Protein AF-A0A1Y5CUP6-F1 (afdb_monomer_lite)

Structure (mmCIF, N/CA/C/O backbone):
data_AF-A0A1Y5CUP6-F1
#
_entry.id   AF-A0A1Y5CUP6-F1
#
loop_
_atom_site.group_PDB
_atom_site.id
_atom_site.type_symbol
_atom_site.label_atom_id
_atom_site.label_alt_id
_atom_site.label_comp_id
_atom_site.label_asym_id
_atom_site.label_entity_id
_atom_site.label_seq_id
_atom_site.pdbx_PDB_ins_code
_atom_site.Cartn_x
_atom_site.Cartn_y
_atom_site.Cartn_z
_atom_site.occupancy
_atom_site.B_iso_or_equiv
_atom_site.auth_seq_id
_atom_site.auth_comp_id
_atom_site.auth_asym_id
_atom_site.auth_atom_id
_atom_site.pdbx_PDB_model_num
ATOM 1 N N . MET A 1 1 ? 23.144 6.773 -22.671 1.00 74.44 1 MET A N 1
ATOM 2 C CA . MET A 1 1 ? 23.440 6.573 -21.233 1.00 74.44 1 MET A CA 1
ATOM 3 C C . MET A 1 1 ? 22.524 7.401 -20.332 1.00 74.44 1 MET A C 1
ATOM 5 O O . MET A 1 1 ? 21.985 6.841 -19.389 1.00 74.44 1 MET A O 1
ATOM 9 N N . GLU A 1 2 ? 22.271 8.678 -20.646 1.00 85.69 2 GLU A N 1
ATOM 10 C CA . GLU A 1 2 ? 21.390 9.543 -19.835 1.00 85.69 2 GLU A CA 1
ATOM 11 C C . GLU A 1 2 ? 19.949 9.019 -19.701 1.00 85.69 2 GLU A C 1
ATOM 13 O O . GLU A 1 2 ? 19.419 8.949 -18.599 1.00 85.69 2 GLU A O 1
ATOM 18 N N . THR A 1 3 ? 19.335 8.539 -20.788 1.00 86.00 3 THR A N 1
ATOM 19 C CA . THR A 1 3 ? 17.977 7.960 -20.752 1.00 86.00 3 THR A CA 1
ATOM 20 C C . THR A 1 3 ? 17.865 6.777 -19.788 1.00 86.00 3 THR A C 1
ATOM 22 O O . THR A 1 3 ? 16.922 6.708 -19.007 1.00 86.00 3 THR A O 1
ATOM 25 N N . LEU A 1 4 ? 18.849 5.870 -19.797 1.00 84.94 4 LEU A N 1
ATOM 26 C CA . LEU A 1 4 ? 18.871 4.718 -18.892 1.00 84.94 4 LEU A CA 1
ATOM 27 C C . LEU A 1 4 ? 19.005 5.164 -17.431 1.00 84.94 4 LEU A C 1
ATOM 29 O O . LEU A 1 4 ? 18.342 4.615 -16.557 1.00 84.94 4 LEU A O 1
ATOM 33 N N . LYS A 1 5 ? 19.819 6.190 -17.165 1.00 88.38 5 LYS A N 1
ATOM 34 C CA . LYS A 1 5 ? 19.957 6.774 -15.827 1.00 88.38 5 LYS A CA 1
ATOM 35 C C . LYS A 1 5 ? 18.627 7.348 -15.325 1.00 88.38 5 LYS A C 1
ATOM 37 O O . LYS A 1 5 ? 18.226 7.025 -14.211 1.00 88.38 5 LYS A O 1
ATOM 42 N N . ILE A 1 6 ? 17.918 8.109 -16.162 1.00 90.50 6 ILE A N 1
ATOM 43 C CA . ILE A 1 6 ? 16.586 8.651 -15.842 1.00 90.50 6 ILE A CA 1
ATOM 44 C C . ILE A 1 6 ? 15.597 7.518 -15.537 1.00 90.50 6 ILE A C 1
ATOM 46 O O . ILE A 1 6 ? 14.847 7.592 -14.566 1.00 90.50 6 ILE A O 1
ATOM 50 N N . MET A 1 7 ? 15.612 6.440 -16.324 1.00 91.25 7 MET A N 1
ATOM 51 C CA . MET A 1 7 ? 14.742 5.286 -16.085 1.00 91.25 7 MET A CA 1
ATOM 52 C C . MET A 1 7 ? 15.077 4.557 -14.773 1.00 91.25 7 MET A C 1
ATOM 54 O O . MET A 1 7 ? 14.169 4.186 -14.034 1.00 91.25 7 MET A O 1
ATOM 58 N N . ILE A 1 8 ? 16.360 4.410 -14.425 1.00 90.31 8 ILE A N 1
ATOM 59 C CA . ILE A 1 8 ? 16.776 3.848 -13.128 1.00 90.31 8 ILE A CA 1
ATOM 60 C C . ILE A 1 8 ? 16.284 4.730 -11.971 1.00 90.31 8 ILE A C 1
ATOM 62 O O . ILE A 1 8 ? 15.795 4.216 -10.965 1.00 90.31 8 ILE A O 1
ATOM 66 N N . GLU A 1 9 ? 16.400 6.053 -12.090 1.00 92.38 9 GLU A N 1
ATOM 67 C CA . GLU A 1 9 ? 15.903 6.996 -11.080 1.00 92.38 9 GLU A CA 1
ATOM 68 C C . GLU A 1 9 ? 14.377 6.916 -10.926 1.00 92.38 9 GLU A C 1
ATOM 70 O O . GLU A 1 9 ? 13.874 6.876 -9.800 1.00 92.38 9 GLU A O 1
ATOM 75 N N . ALA A 1 10 ? 13.643 6.791 -12.033 1.00 93.38 10 ALA A N 1
ATOM 76 C CA . ALA A 1 10 ? 12.203 6.557 -12.011 1.00 93.38 10 ALA A CA 1
ATOM 77 C C . ALA A 1 10 ? 11.844 5.217 -11.339 1.00 93.38 10 ALA A C 1
ATOM 79 O O . ALA A 1 10 ? 10.916 5.165 -10.531 1.00 93.38 10 ALA A O 1
ATOM 80 N N . SER A 1 11 ? 12.612 4.154 -11.591 1.00 93.06 11 SER A N 1
ATOM 81 C CA . SER A 1 11 ? 12.387 2.833 -10.988 1.00 93.06 11 SER A CA 1
ATOM 82 C C . SER A 1 11 ? 12.587 2.859 -9.468 1.00 93.06 11 SER A C 1
ATOM 84 O O . SER A 1 11 ? 11.725 2.415 -8.706 1.00 93.06 11 SER A O 1
ATOM 86 N N . LYS A 1 12 ? 13.655 3.520 -8.999 1.00 93.31 12 LYS A N 1
ATOM 87 C CA . LYS A 1 12 ? 13.883 3.793 -7.568 1.00 93.31 12 LYS A CA 1
ATOM 88 C C . LYS A 1 12 ? 12.724 4.557 -6.934 1.00 93.31 12 LYS A C 1
ATOM 90 O O . LYS A 1 12 ? 12.320 4.250 -5.811 1.00 93.31 12 LYS A O 1
ATOM 95 N N . HIS A 1 13 ? 12.192 5.556 -7.637 1.00 95.12 13 HIS A N 1
ATOM 96 C CA . HIS A 1 13 ? 11.058 6.329 -7.148 1.00 95.12 13 HIS A CA 1
ATOM 97 C C . HIS A 1 13 ? 9.802 5.458 -6.999 1.00 95.12 13 HIS A C 1
ATOM 99 O O . HIS A 1 13 ? 9.181 5.477 -5.938 1.00 95.12 13 HIS A O 1
ATOM 105 N N . ILE A 1 14 ? 9.472 4.640 -8.004 1.00 95.44 14 ILE A N 1
ATOM 106 C CA . ILE A 1 14 ? 8.330 3.712 -7.956 1.00 95.44 14 ILE A CA 1
ATOM 107 C C . ILE A 1 14 ? 8.472 2.732 -6.784 1.00 95.44 14 ILE A C 1
ATOM 109 O O . ILE A 1 14 ? 7.528 2.558 -6.009 1.00 95.44 14 ILE A O 1
ATOM 113 N N . GLN A 1 15 ? 9.656 2.140 -6.603 1.00 95.00 15 GLN A N 1
ATOM 114 C CA . GLN A 1 15 ? 9.928 1.225 -5.492 1.00 95.00 15 GLN A CA 1
ATOM 115 C C . GLN A 1 15 ? 9.790 1.921 -4.128 1.00 95.00 15 GLN A C 1
ATOM 117 O O . GLN A 1 15 ? 9.189 1.365 -3.209 1.00 95.00 15 GLN A O 1
ATOM 122 N N . SER A 1 16 ? 10.282 3.156 -3.997 1.00 95.25 16 SER A N 1
ATOM 123 C CA . SER A 1 16 ? 10.133 3.957 -2.775 1.00 95.25 16 SER A CA 1
ATOM 124 C C . SER A 1 16 ? 8.664 4.245 -2.456 1.00 95.25 16 SER A C 1
ATOM 126 O O . SER A 1 16 ? 8.218 4.022 -1.329 1.00 95.25 16 SER A O 1
ATOM 128 N N . VAL A 1 17 ? 7.876 4.655 -3.457 1.00 94.81 17 VAL A N 1
ATOM 129 C CA . VAL A 1 17 ? 6.428 4.873 -3.309 1.00 94.81 17 VAL A CA 1
ATOM 130 C C . VAL A 1 17 ? 5.729 3.584 -2.880 1.00 94.81 17 VAL A C 1
ATOM 132 O O . VAL A 1 17 ? 4.915 3.616 -1.954 1.00 94.81 17 VAL A O 1
ATOM 135 N N . TYR A 1 18 ? 6.067 2.448 -3.494 1.00 96.88 18 TYR A N 1
ATOM 136 C CA . TYR A 1 18 ? 5.540 1.141 -3.107 1.00 96.88 18 TYR A CA 1
ATOM 137 C C . TYR A 1 18 ? 5.844 0.824 -1.637 1.00 96.88 18 TYR A C 1
ATOM 139 O O . TYR A 1 18 ? 4.920 0.616 -0.850 1.00 96.88 18 TYR A O 1
ATOM 147 N N . ILE A 1 19 ? 7.124 0.847 -1.248 1.00 96.25 19 ILE A N 1
ATOM 148 C CA . ILE A 1 19 ? 7.577 0.520 0.112 1.00 96.25 19 ILE A CA 1
ATOM 149 C C . ILE A 1 19 ? 6.904 1.440 1.133 1.00 96.25 19 ILE A C 1
ATOM 151 O O . ILE A 1 19 ? 6.395 0.972 2.154 1.00 96.25 19 ILE A O 1
ATOM 155 N N . ASN A 1 20 ? 6.844 2.740 0.847 1.00 97.25 20 ASN A N 1
ATOM 156 C CA . ASN A 1 20 ? 6.218 3.711 1.732 1.00 97.25 20 ASN A CA 1
ATOM 157 C C . ASN A 1 20 ? 4.730 3.407 1.969 1.00 97.25 20 ASN A C 1
ATOM 159 O O . ASN A 1 20 ? 4.271 3.459 3.110 1.00 97.25 20 ASN A O 1
ATOM 163 N N . ASN A 1 21 ? 3.979 3.041 0.924 1.00 96.75 21 ASN A N 1
ATOM 164 C CA . ASN A 1 21 ? 2.568 2.673 1.069 1.00 96.75 21 ASN A CA 1
ATOM 165 C C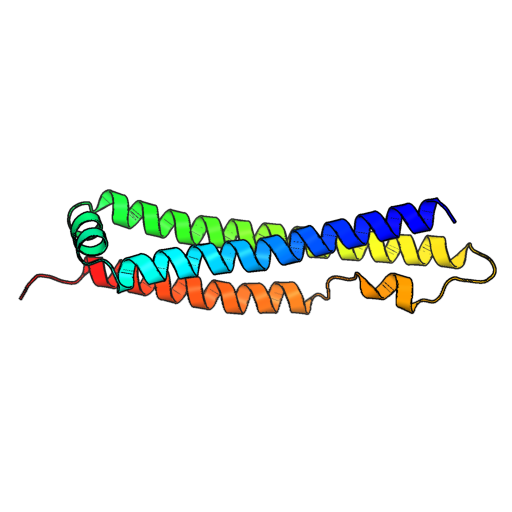 . ASN A 1 21 ? 2.375 1.374 1.861 1.00 96.75 21 ASN A C 1
ATOM 167 O O . ASN A 1 21 ? 1.467 1.302 2.689 1.00 96.75 21 ASN A O 1
ATOM 171 N N . VAL A 1 22 ? 3.253 0.377 1.683 1.00 97.31 22 VAL A N 1
ATOM 172 C CA . VAL A 1 22 ? 3.249 -0.841 2.516 1.00 97.31 22 VAL A CA 1
ATOM 173 C C . VAL A 1 22 ? 3.353 -0.499 3.997 1.00 97.31 22 VAL A C 1
ATOM 175 O O . VAL A 1 22 ? 2.500 -0.917 4.784 1.00 97.31 22 VAL A O 1
ATOM 178 N N . TRP A 1 23 ? 4.364 0.277 4.381 1.00 97.12 23 TRP A N 1
ATOM 179 C CA . TRP A 1 23 ? 4.619 0.558 5.792 1.00 97.12 23 TRP A CA 1
ATOM 180 C C . TRP A 1 23 ? 3.648 1.572 6.393 1.00 97.12 23 TRP A C 1
ATOM 182 O O . TRP A 1 23 ? 3.260 1.417 7.549 1.00 97.12 23 TRP A O 1
ATOM 192 N N . THR A 1 24 ? 3.208 2.572 5.626 1.00 96.69 24 THR A N 1
ATOM 193 C CA . THR A 1 24 ? 2.277 3.601 6.116 1.00 96.69 24 THR A CA 1
ATOM 194 C C . THR A 1 24 ? 0.909 3.003 6.422 1.00 96.69 24 THR A C 1
ATOM 196 O O . THR A 1 24 ? 0.361 3.252 7.497 1.00 96.69 24 THR A O 1
ATOM 199 N N . THR A 1 25 ? 0.376 2.158 5.532 1.00 96.31 25 THR A N 1
ATOM 200 C CA . THR A 1 25 ? -0.898 1.465 5.773 1.00 96.31 25 THR A CA 1
ATOM 201 C C . THR A 1 25 ? -0.797 0.532 6.980 1.00 96.31 25 THR A C 1
ATOM 203 O O . THR A 1 25 ? -1.657 0.564 7.865 1.00 96.31 25 THR A O 1
ATOM 206 N N . MET A 1 26 ? 0.287 -0.246 7.067 1.00 96.94 26 MET A N 1
ATOM 207 C CA . MET A 1 26 ? 0.515 -1.160 8.187 1.00 96.94 26 MET A CA 1
ATOM 208 C C . MET A 1 26 ? 0.612 -0.401 9.514 1.00 96.94 26 MET A C 1
ATOM 210 O O . MET A 1 26 ? -0.054 -0.756 10.489 1.00 96.94 26 MET A O 1
ATOM 214 N N . GLY A 1 27 ? 1.401 0.675 9.541 1.00 97.19 27 GLY A N 1
ATOM 215 C CA . GLY A 1 27 ? 1.565 1.544 10.700 1.00 97.19 27 GLY A CA 1
ATOM 216 C C . GLY A 1 27 ? 0.244 2.169 11.137 1.00 97.19 27 GLY A C 1
ATOM 217 O O . GLY A 1 27 ? -0.092 2.110 12.317 1.00 97.19 27 GLY A O 1
ATOM 218 N N . ALA A 1 28 ? -0.555 2.685 10.200 1.00 96.69 28 ALA A N 1
ATOM 219 C CA . ALA A 1 28 ? -1.857 3.275 10.501 1.00 96.69 28 ALA A CA 1
ATOM 220 C C . ALA A 1 28 ? -2.808 2.271 11.176 1.00 96.69 28 ALA A C 1
ATOM 222 O O . ALA A 1 28 ? -3.431 2.594 12.194 1.00 96.69 28 ALA A O 1
ATOM 223 N N . PHE A 1 29 ? -2.891 1.036 10.668 1.00 96.75 29 PHE A N 1
ATOM 224 C CA . PHE A 1 29 ? -3.724 0.005 11.288 1.00 96.75 29 PHE A CA 1
ATOM 225 C C . PHE A 1 29 ? -3.206 -0.429 12.660 1.00 96.75 29 PHE A C 1
ATOM 227 O O . PHE A 1 29 ? -4.008 -0.576 13.583 1.00 96.75 29 PHE A O 1
ATOM 234 N N . LEU A 1 30 ? -1.892 -0.606 12.821 1.00 96.44 30 LEU A N 1
ATOM 235 C CA . LEU A 1 30 ? -1.293 -0.983 14.103 1.00 96.44 30 LEU A CA 1
ATOM 236 C C . LEU A 1 30 ? -1.464 0.108 15.163 1.00 96.44 30 LEU A C 1
ATOM 238 O O . LEU A 1 30 ? -1.766 -0.213 16.310 1.00 96.44 30 LEU A O 1
ATOM 242 N N . VAL A 1 31 ? -1.344 1.384 14.789 1.00 95.94 31 VAL A N 1
ATOM 243 C CA . VAL A 1 31 ? -1.611 2.517 15.687 1.00 95.94 31 VAL A CA 1
ATOM 244 C C . VAL A 1 31 ? -3.075 2.515 16.113 1.00 95.94 31 VAL A C 1
ATOM 246 O O . VAL A 1 31 ? -3.355 2.531 17.310 1.00 95.94 31 VAL A O 1
ATOM 249 N N . ALA A 1 32 ? -4.017 2.423 15.170 1.00 94.00 32 ALA A N 1
ATOM 250 C CA . ALA A 1 32 ? -5.443 2.365 15.494 1.00 94.00 32 ALA A CA 1
ATOM 251 C C . ALA A 1 32 ? -5.779 1.168 16.401 1.00 94.00 32 ALA A C 1
ATOM 253 O O . ALA A 1 32 ? -6.534 1.293 17.366 1.00 94.00 32 ALA A O 1
ATOM 254 N N . PHE A 1 33 ? -5.181 0.009 16.127 1.00 92.75 33 PHE A N 1
ATOM 255 C CA . PHE A 1 33 ? -5.332 -1.184 16.949 1.00 92.75 33 PHE A CA 1
ATOM 256 C C . PHE A 1 33 ? -4.752 -0.992 18.355 1.00 92.75 33 PHE A C 1
ATOM 258 O O . PHE A 1 33 ? -5.427 -1.296 19.339 1.00 92.75 33 PHE A O 1
ATOM 265 N N . GLY A 1 34 ? -3.546 -0.428 18.457 1.00 91.50 34 GLY A N 1
ATOM 266 C CA . GLY A 1 34 ? -2.888 -0.087 19.715 1.00 91.50 34 GLY A CA 1
ATOM 267 C C . GLY A 1 34 ? -3.740 0.847 20.568 1.00 91.50 34 GLY A C 1
ATOM 268 O O . GLY A 1 34 ? -4.007 0.527 21.722 1.00 91.50 34 GLY A O 1
ATOM 269 N N . TRP A 1 35 ? -4.274 1.921 19.980 1.00 92.44 35 TRP A N 1
ATOM 270 C CA . TRP A 1 35 ? -5.187 2.852 20.653 1.00 92.44 35 TRP A CA 1
ATOM 271 C C . TRP A 1 35 ? -6.424 2.158 21.232 1.00 92.44 35 TRP A C 1
ATOM 273 O O . TRP A 1 35 ? -6.795 2.396 22.382 1.00 92.44 35 TRP A O 1
ATOM 283 N N . LEU A 1 36 ? -7.046 1.254 20.469 1.00 90.94 36 LEU A N 1
ATOM 284 C CA . LEU A 1 36 ? -8.199 0.488 20.951 1.00 90.94 36 LEU A CA 1
ATOM 285 C C . LEU A 1 36 ? -7.836 -0.519 22.048 1.00 90.94 36 LEU A C 1
ATOM 287 O O . LEU A 1 36 ? -8.693 -0.860 22.870 1.00 90.94 36 LEU A O 1
ATOM 291 N N . LEU A 1 37 ? -6.607 -1.035 22.061 1.00 89.38 37 LEU A N 1
ATOM 292 C CA . LEU A 1 37 ? -6.132 -1.948 23.097 1.00 89.38 37 LEU A CA 1
ATOM 293 C C . LEU A 1 37 ? -5.766 -1.219 24.390 1.00 89.38 37 LEU A C 1
ATOM 295 O O . LEU A 1 37 ? -6.144 -1.687 25.464 1.00 89.38 37 LEU A O 1
ATOM 299 N N . THR A 1 38 ? -5.090 -0.077 24.310 1.00 91.38 38 THR A N 1
ATOM 300 C CA . THR A 1 38 ? -4.484 0.563 25.485 1.00 91.38 38 THR A CA 1
ATOM 301 C C . THR A 1 38 ? -5.369 1.619 26.142 1.00 91.38 38 THR A C 1
ATOM 303 O O . THR A 1 38 ? -5.353 1.709 27.364 1.00 91.38 38 THR A O 1
ATOM 306 N N . SER A 1 39 ? -6.203 2.359 25.400 1.00 93.25 39 SER A N 1
ATOM 307 C CA . SER A 1 39 ? -7.042 3.419 25.986 1.00 93.25 39 SER A CA 1
ATOM 308 C C . SER A 1 39 ? -8.461 2.939 26.304 1.00 93.25 39 SER A C 1
ATOM 310 O O . SER A 1 39 ? -9.224 2.527 25.423 1.00 93.25 39 SER A O 1
ATOM 312 N N . ALA A 1 40 ? -8.840 3.013 27.583 1.00 91.31 40 ALA A N 1
ATOM 313 C CA . ALA A 1 40 ? -10.208 2.749 28.026 1.00 91.31 40 ALA A CA 1
ATOM 314 C C . ALA A 1 40 ? -11.172 3.850 27.562 1.00 91.31 40 ALA A C 1
ATOM 316 O O . ALA A 1 40 ? -12.298 3.559 27.158 1.00 91.31 40 ALA A O 1
ATOM 317 N N . GLU A 1 41 ? -10.698 5.091 27.548 1.00 91.12 41 GLU A N 1
ATOM 318 C CA . GLU A 1 41 ? -11.413 6.289 27.121 1.00 91.12 41 GLU A CA 1
ATOM 319 C C . GLU A 1 41 ? -11.777 6.201 25.640 1.00 91.12 41 GLU A C 1
ATOM 321 O O . GLU A 1 41 ? -12.937 6.393 25.286 1.00 91.12 41 GLU A O 1
ATOM 326 N N . ALA A 1 42 ? -10.828 5.815 24.777 1.00 88.50 42 ALA A N 1
ATOM 327 C CA . ALA A 1 42 ? -11.077 5.640 23.347 1.00 88.50 42 ALA A CA 1
ATOM 328 C C . ALA A 1 42 ? -12.161 4.583 23.089 1.00 88.50 42 ALA A C 1
ATOM 330 O O . ALA A 1 42 ? -13.074 4.793 22.287 1.00 88.50 42 ALA A O 1
ATOM 331 N N . ARG A 1 43 ? -12.106 3.453 23.810 1.00 91.38 43 ARG A N 1
ATOM 332 C CA . ARG A 1 43 ? -13.136 2.407 23.717 1.00 91.38 43 ARG A CA 1
ATOM 333 C C . ARG A 1 43 ? -14.497 2.906 24.187 1.00 91.38 43 ARG A C 1
ATOM 335 O O . ARG A 1 43 ? -15.488 2.637 23.509 1.00 91.38 43 ARG A O 1
ATOM 342 N N . LYS A 1 44 ? -14.550 3.606 25.323 1.00 90.50 44 LYS A N 1
ATOM 343 C CA . LYS A 1 44 ? -15.786 4.165 25.884 1.00 90.50 44 LYS A CA 1
ATOM 344 C C . LYS A 1 44 ? -16.414 5.170 24.918 1.00 90.50 44 LYS A C 1
ATOM 346 O O . LYS A 1 44 ? -17.570 5.004 24.542 1.00 90.50 44 LYS A O 1
ATOM 351 N N . TYR A 1 45 ? -15.621 6.113 24.416 1.00 90.50 45 TYR A N 1
ATOM 352 C CA . TYR A 1 45 ? -16.070 7.133 23.475 1.00 90.50 45 TYR A CA 1
ATOM 353 C C . TYR A 1 45 ? -16.652 6.527 22.189 1.00 90.50 45 TYR A C 1
ATOM 355 O O . TYR A 1 45 ? -17.762 6.868 21.779 1.00 90.50 45 TYR A O 1
ATOM 363 N N . ILE A 1 46 ? -15.955 5.559 21.580 1.00 89.38 46 ILE A N 1
ATOM 364 C CA . ILE A 1 46 ? -16.437 4.862 20.374 1.00 89.38 46 ILE A CA 1
ATOM 365 C C . ILE A 1 46 ? -17.694 4.026 20.665 1.00 89.38 46 ILE A C 1
ATOM 367 O O . ILE A 1 46 ? -18.567 3.892 19.805 1.00 89.38 46 ILE A O 1
ATOM 371 N N . LYS A 1 47 ? -17.805 3.444 21.866 1.00 86.75 47 LYS A N 1
ATOM 372 C CA . LYS A 1 47 ? -18.972 2.650 22.274 1.00 86.75 47 LYS A CA 1
ATOM 373 C C . LYS A 1 47 ? -20.225 3.519 22.409 1.00 86.75 47 LYS A C 1
ATOM 375 O O . LYS A 1 47 ? -21.286 3.097 21.946 1.00 86.75 47 LYS A O 1
ATOM 380 N N . GLU A 1 48 ? -20.083 4.706 22.995 1.00 90.94 48 GLU A N 1
ATOM 381 C CA . GLU A 1 48 ? -21.155 5.696 23.163 1.00 90.94 48 GLU A CA 1
ATOM 382 C C . GLU A 1 48 ? -21.629 6.256 21.810 1.00 90.94 48 GLU A C 1
ATOM 384 O O . GLU A 1 48 ? -22.825 6.444 21.594 1.00 90.94 48 GLU A O 1
ATOM 389 N N . HIS A 1 49 ? -20.717 6.421 20.846 1.00 91.25 49 HIS A N 1
ATOM 390 C CA . HIS A 1 49 ? -21.010 7.020 19.543 1.00 91.25 49 HIS A CA 1
ATOM 391 C C . HIS A 1 49 ? -21.097 5.969 18.425 1.00 91.25 49 HIS A C 1
ATOM 393 O O . HIS A 1 49 ? -20.152 5.724 17.671 1.00 91.25 49 HIS A O 1
ATOM 399 N N . ARG A 1 50 ? -22.278 5.357 18.261 1.00 86.44 50 ARG A N 1
ATOM 400 C CA . ARG A 1 50 ? -22.510 4.284 17.268 1.00 86.44 50 ARG A CA 1
ATOM 401 C C . ARG A 1 50 ? -22.204 4.680 15.817 1.00 86.44 50 ARG A C 1
ATOM 403 O O . ARG A 1 50 ? -21.757 3.827 15.050 1.00 86.44 50 ARG A O 1
ATOM 410 N N . SER A 1 51 ? -22.424 5.941 15.443 1.00 90.56 51 SER A N 1
ATOM 411 C CA . SER A 1 51 ? -22.083 6.468 14.114 1.00 90.56 51 SER A CA 1
ATOM 412 C C . SER A 1 51 ? -20.572 6.464 13.877 1.00 90.56 51 SER A C 1
ATOM 414 O O . SER A 1 51 ? -20.127 5.955 12.849 1.00 90.56 51 SER A O 1
ATOM 416 N N . LEU A 1 52 ? -19.780 6.920 14.856 1.00 90.75 52 LEU A N 1
ATOM 417 C CA . LEU A 1 52 ? -18.316 6.896 14.792 1.00 90.75 52 LEU A CA 1
ATOM 418 C C . LEU A 1 52 ? -17.791 5.474 14.622 1.00 90.75 52 LEU A C 1
ATOM 420 O O . LEU A 1 52 ? -16.946 5.242 13.766 1.00 90.75 52 LEU A O 1
ATOM 424 N N . LEU A 1 53 ? -18.353 4.501 15.345 1.00 90.50 53 LEU A N 1
ATOM 425 C CA . LEU A 1 53 ? -17.986 3.096 15.167 1.00 90.50 53 LEU A CA 1
ATOM 426 C C . LEU A 1 53 ? -18.216 2.606 13.725 1.00 90.50 53 LEU A C 1
ATOM 428 O O . LEU A 1 53 ? -17.416 1.825 13.201 1.00 90.50 53 LEU A O 1
ATOM 432 N N . SER A 1 54 ? -19.314 3.026 13.092 1.00 91.50 54 SER A N 1
ATOM 433 C CA . SER A 1 54 ? -19.596 2.688 11.695 1.00 91.50 54 SER A CA 1
ATOM 434 C C . SER A 1 54 ? -18.592 3.354 10.756 1.00 91.50 54 SER A C 1
ATOM 436 O O . SER A 1 54 ? -18.012 2.675 9.912 1.00 91.50 54 SER A O 1
ATOM 438 N N . TYR A 1 55 ? -18.325 4.649 10.947 1.00 94.25 55 TYR A N 1
ATOM 439 C CA . TYR A 1 55 ? -17.350 5.386 10.146 1.00 94.25 55 TYR A CA 1
ATOM 440 C C . TYR A 1 55 ? -15.939 4.820 10.280 1.00 94.25 55 TYR A C 1
ATOM 442 O O . TYR A 1 55 ? -15.277 4.635 9.266 1.00 94.25 55 TYR A O 1
ATOM 450 N N . SER A 1 56 ? -15.496 4.444 11.483 1.00 94.06 56 SER A N 1
ATOM 451 C CA . SER A 1 56 ? -14.191 3.806 11.680 1.00 94.06 56 SER A CA 1
ATOM 452 C C . SER A 1 56 ? -14.058 2.511 10.879 1.00 94.06 56 SER A C 1
ATOM 454 O O . SER A 1 56 ? -13.017 2.275 10.275 1.00 94.06 56 SER A O 1
ATOM 456 N N . LYS A 1 57 ? -15.107 1.679 10.814 1.00 94.00 57 LYS A N 1
ATOM 457 C CA . LYS A 1 57 ? -15.086 0.457 9.992 1.00 94.00 57 LYS A CA 1
ATOM 458 C C . LYS A 1 57 ? -15.000 0.779 8.506 1.00 94.00 57 LYS A C 1
ATOM 460 O O . LYS A 1 57 ? -14.186 0.175 7.813 1.00 94.00 57 LYS A O 1
ATOM 465 N N . THR A 1 58 ? -15.803 1.734 8.037 1.00 96.00 58 THR A N 1
ATOM 466 C CA . THR A 1 58 ? -15.756 2.193 6.645 1.00 96.00 58 THR A CA 1
ATOM 467 C C . THR A 1 58 ? -14.368 2.720 6.295 1.00 96.00 58 THR A C 1
ATOM 469 O O . THR A 1 58 ? -13.825 2.325 5.274 1.00 96.00 58 THR A O 1
ATOM 472 N N . ILE A 1 59 ? -13.749 3.526 7.164 1.00 96.31 59 ILE A N 1
ATOM 473 C CA . ILE A 1 59 ? -12.391 4.052 6.966 1.00 96.31 59 ILE A CA 1
ATOM 474 C C . ILE A 1 59 ? -11.375 2.915 6.836 1.00 96.31 59 ILE A C 1
ATOM 476 O O . ILE A 1 59 ? -10.574 2.935 5.909 1.00 96.31 59 ILE A O 1
ATOM 480 N N . VAL A 1 60 ? -11.422 1.902 7.708 1.00 97.06 60 VAL A N 1
ATOM 481 C CA . VAL A 1 60 ? -10.498 0.756 7.631 1.00 97.06 60 VAL A CA 1
ATOM 482 C C . VAL A 1 60 ? -10.640 0.011 6.299 1.00 97.06 60 VAL A C 1
ATOM 484 O O . VAL A 1 60 ? -9.633 -0.294 5.663 1.00 97.06 60 VAL A O 1
ATOM 487 N N . VAL A 1 61 ? -11.873 -0.240 5.847 1.00 97.38 61 VAL A N 1
ATOM 488 C CA . VAL A 1 61 ? -12.132 -0.903 4.558 1.00 97.38 61 VAL A CA 1
ATOM 489 C C . VAL A 1 61 ? -11.668 -0.035 3.386 1.00 97.38 61 VAL A C 1
ATOM 491 O O . VAL A 1 61 ? -10.957 -0.527 2.514 1.00 97.38 61 VAL A O 1
ATOM 494 N N . SER A 1 62 ? -12.011 1.255 3.378 1.00 97.75 62 SER A N 1
ATOM 495 C CA . SER A 1 62 ? -11.607 2.187 2.321 1.00 97.75 62 SER A CA 1
ATOM 496 C C . SER A 1 62 ? -10.090 2.321 2.225 1.00 97.75 62 SER A C 1
ATOM 498 O O . SER A 1 62 ? -9.550 2.276 1.123 1.00 97.75 62 SER A O 1
ATOM 500 N N . LEU A 1 63 ? -9.387 2.422 3.359 1.00 97.31 63 LEU A N 1
ATOM 501 C CA . LEU A 1 63 ? -7.923 2.456 3.385 1.00 97.31 63 LEU A CA 1
ATOM 502 C C . LEU A 1 63 ? -7.321 1.171 2.813 1.00 97.31 63 LEU A C 1
ATOM 504 O O . LEU A 1 63 ? -6.368 1.245 2.046 1.00 97.31 63 LEU A O 1
ATOM 508 N N . PHE A 1 64 ? -7.892 0.005 3.124 1.00 97.75 64 PHE A N 1
ATOM 509 C CA . PHE A 1 64 ? -7.416 -1.260 2.564 1.00 97.75 64 PHE A CA 1
ATOM 510 C C . PHE A 1 64 ? -7.652 -1.366 1.046 1.00 97.75 64 PHE A C 1
ATOM 512 O O . PHE A 1 64 ? -6.792 -1.867 0.324 1.00 97.75 64 PHE A O 1
ATOM 519 N N . ILE A 1 65 ? -8.778 -0.853 0.540 1.00 98.00 65 ILE A N 1
ATOM 520 C CA . ILE A 1 65 ? -9.051 -0.791 -0.906 1.00 98.00 65 ILE A CA 1
ATOM 521 C C . ILE A 1 65 ? -8.059 0.149 -1.600 1.00 98.00 65 ILE A C 1
ATOM 523 O O . ILE A 1 65 ? -7.458 -0.234 -2.602 1.00 98.00 65 ILE A O 1
ATOM 527 N N . ILE A 1 66 ? -7.854 1.355 -1.059 1.00 97.50 66 ILE A N 1
ATOM 528 C CA . ILE A 1 66 ? -6.881 2.322 -1.590 1.00 97.50 66 ILE A CA 1
ATOM 529 C C . ILE A 1 66 ? -5.483 1.702 -1.604 1.00 97.50 66 ILE A C 1
ATOM 531 O O . ILE A 1 66 ? -4.795 1.774 -2.619 1.00 97.50 66 ILE A O 1
ATOM 535 N N . HIS A 1 67 ? -5.097 1.032 -0.518 1.00 97.50 67 HIS A N 1
ATOM 536 C CA . HIS A 1 67 ? -3.841 0.295 -0.424 1.00 97.50 67 HIS A CA 1
ATOM 537 C C . HIS A 1 67 ? -3.694 -0.713 -1.567 1.00 97.50 67 HIS A C 1
ATOM 539 O O . HIS A 1 67 ? -2.705 -0.671 -2.292 1.00 97.50 67 HIS A O 1
ATOM 545 N N . ALA A 1 68 ? -4.703 -1.554 -1.808 1.00 97.62 68 ALA A N 1
ATOM 546 C CA . ALA A 1 68 ? -4.669 -2.529 -2.897 1.00 97.62 68 ALA A CA 1
ATOM 547 C C . ALA A 1 68 ? -4.497 -1.893 -4.282 1.00 97.62 68 ALA A C 1
ATOM 549 O O . ALA A 1 68 ? -3.683 -2.364 -5.080 1.00 97.62 68 ALA A O 1
ATOM 550 N N . VAL A 1 69 ? -5.219 -0.803 -4.548 1.00 97.88 69 VAL A N 1
ATOM 551 C CA . VAL A 1 69 ? -5.114 -0.057 -5.809 1.00 97.88 69 VAL A CA 1
ATOM 552 C C . VAL A 1 69 ? -3.713 0.526 -5.985 1.00 97.88 69 VAL A C 1
ATOM 554 O O . VAL A 1 69 ? -3.130 0.397 -7.061 1.00 97.88 69 VAL A O 1
ATOM 557 N N . VAL A 1 70 ? -3.146 1.127 -4.935 1.00 96.69 70 VAL A N 1
ATOM 558 C CA . VAL A 1 70 ? -1.806 1.725 -4.990 1.00 96.69 70 VAL A CA 1
ATOM 559 C C . VAL A 1 70 ? -0.734 0.665 -5.234 1.00 96.69 70 VAL A C 1
ATOM 561 O O . VAL A 1 70 ? 0.116 0.868 -6.097 1.00 96.69 70 VAL A O 1
ATOM 564 N N . LEU A 1 71 ? -0.797 -0.489 -4.561 1.00 96.75 71 LEU A N 1
ATOM 565 C CA . LEU A 1 71 ? 0.161 -1.574 -4.799 1.00 96.75 71 LEU A CA 1
ATOM 566 C C . LEU A 1 71 ? 0.066 -2.130 -6.224 1.00 96.75 71 LEU A C 1
ATOM 568 O O . LEU A 1 71 ? 1.095 -2.359 -6.859 1.00 96.75 71 LEU A O 1
ATOM 572 N N . GLY A 1 72 ? -1.155 -2.322 -6.734 1.00 96.69 72 GLY A N 1
ATOM 573 C CA . GLY A 1 72 ? -1.379 -2.781 -8.105 1.00 96.69 72 GLY A CA 1
ATOM 574 C C . GLY A 1 72 ? -0.846 -1.788 -9.138 1.00 96.69 72 GLY A C 1
ATOM 575 O O . GLY A 1 72 ? -0.181 -2.187 -10.095 1.00 96.69 72 GLY A O 1
ATOM 576 N N . LYS A 1 73 ? -1.063 -0.488 -8.907 1.00 96.88 73 LYS A N 1
ATOM 577 C CA . LYS A 1 73 ? -0.509 0.577 -9.745 1.00 96.88 73 LYS A CA 1
ATOM 578 C C . LYS A 1 73 ? 1.020 0.578 -9.721 1.00 96.88 73 LYS A C 1
ATOM 580 O O . LYS A 1 73 ? 1.621 0.567 -10.787 1.00 96.88 73 LYS A O 1
ATOM 585 N N . SER A 1 74 ? 1.649 0.547 -8.544 1.00 96.25 74 SER A N 1
ATOM 586 C CA . SER A 1 74 ? 3.115 0.542 -8.437 1.00 96.25 74 SER A CA 1
ATOM 587 C C . SER A 1 74 ? 3.747 -0.670 -9.119 1.00 96.25 74 SER A C 1
ATOM 589 O O . SER A 1 74 ? 4.782 -0.531 -9.763 1.00 96.25 74 SER A O 1
ATOM 591 N N . TRP A 1 75 ? 3.120 -1.843 -9.013 1.00 96.38 75 TRP A N 1
ATOM 592 C CA . TRP A 1 75 ? 3.569 -3.037 -9.727 1.00 96.38 75 TRP A CA 1
ATOM 593 C C . TRP A 1 75 ? 3.478 -2.870 -11.248 1.00 96.38 75 TRP A C 1
ATOM 595 O O . TRP A 1 75 ? 4.456 -3.126 -11.944 1.00 96.38 75 TRP A O 1
ATOM 605 N N . CYS A 1 76 ? 2.342 -2.386 -11.761 1.00 96.38 76 CYS A N 1
ATOM 606 C CA . CYS A 1 76 ? 2.160 -2.137 -13.193 1.00 96.38 76 CYS A CA 1
ATOM 607 C C . CYS A 1 76 ? 3.170 -1.105 -13.724 1.00 96.38 76 C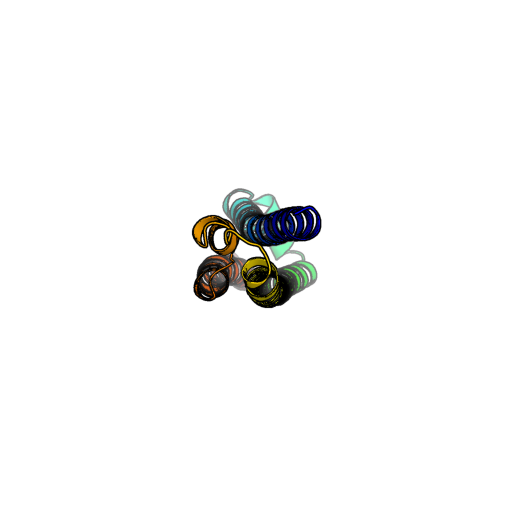YS A C 1
ATOM 609 O O . CYS A 1 76 ? 3.845 -1.353 -14.722 1.00 96.38 76 CYS A O 1
ATOM 611 N N . ASP A 1 77 ? 3.323 0.017 -13.014 1.00 95.69 77 ASP A N 1
ATOM 612 C CA . ASP A 1 77 ? 4.263 1.082 -13.369 1.00 95.69 77 ASP A CA 1
ATOM 613 C C . ASP A 1 77 ? 5.717 0.552 -13.365 1.00 95.69 77 ASP A C 1
ATOM 615 O O . ASP A 1 77 ? 6.494 0.875 -14.263 1.00 95.69 77 ASP A O 1
ATOM 619 N N . SER A 1 78 ? 6.078 -0.315 -12.407 1.00 95.25 78 SER A N 1
ATOM 620 C CA . SER A 1 78 ? 7.392 -0.977 -12.354 1.00 95.25 78 SER A CA 1
ATOM 621 C C . SER A 1 78 ? 7.603 -1.937 -13.528 1.00 95.25 78 SER A C 1
ATOM 623 O O . SER A 1 78 ? 8.617 -1.838 -14.215 1.00 95.25 78 SER A O 1
ATOM 625 N N . TYR A 1 79 ? 6.636 -2.813 -13.811 1.00 93.88 79 TYR A N 1
ATOM 626 C CA . TYR A 1 79 ? 6.719 -3.788 -14.902 1.00 93.88 79 TYR A CA 1
ATOM 627 C C . TYR A 1 79 ? 6.886 -3.117 -16.273 1.00 93.88 79 TYR A C 1
ATOM 629 O O . TYR A 1 79 ? 7.751 -3.504 -17.065 1.00 93.88 79 TYR A O 1
ATOM 637 N N . LEU A 1 80 ? 6.089 -2.078 -16.543 1.00 94.50 80 LEU A N 1
ATOM 638 C CA . LEU A 1 80 ? 6.184 -1.307 -17.782 1.00 94.50 80 LEU A CA 1
ATOM 639 C C . LEU A 1 80 ? 7.554 -0.638 -17.911 1.00 94.50 80 LEU A C 1
ATOM 641 O O . LEU A 1 80 ? 8.180 -0.722 -18.966 1.00 94.50 80 LEU A O 1
ATOM 645 N N . LEU A 1 81 ? 8.043 -0.015 -16.836 1.00 93.69 81 LEU A N 1
ATOM 646 C CA . LEU A 1 81 ? 9.327 0.676 -16.853 1.00 93.69 81 LEU A CA 1
ATOM 647 C C . LEU A 1 81 ? 10.501 -0.284 -17.074 1.00 93.69 81 LEU A C 1
ATOM 649 O O . LEU A 1 81 ? 11.366 0.012 -17.893 1.00 93.69 81 LEU A O 1
ATOM 653 N N . ILE A 1 82 ? 10.519 -1.437 -16.402 1.00 90.44 82 ILE A N 1
ATOM 654 C CA . ILE A 1 82 ? 11.560 -2.460 -16.588 1.00 90.44 82 ILE A CA 1
ATOM 655 C C . ILE A 1 82 ? 11.561 -2.979 -18.027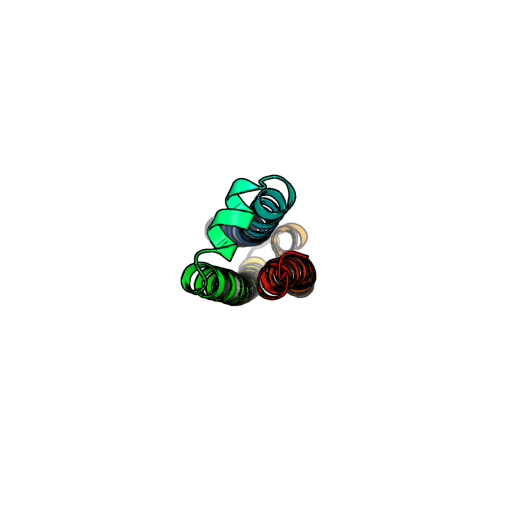 1.00 90.44 82 ILE A C 1
ATOM 657 O O . ILE A 1 82 ? 12.615 -3.032 -18.658 1.00 90.44 82 ILE A O 1
ATOM 661 N N . THR A 1 83 ? 10.382 -3.258 -18.586 1.00 90.50 83 THR A N 1
ATOM 662 C CA . THR A 1 83 ? 10.252 -3.708 -19.980 1.00 90.50 83 THR A CA 1
ATOM 663 C C . THR A 1 83 ? 10.821 -2.678 -20.967 1.00 90.50 83 THR A C 1
ATOM 665 O O . THR A 1 83 ? 11.477 -3.041 -21.944 1.00 90.50 83 THR A O 1
ATOM 668 N N . GLU A 1 84 ? 10.605 -1.382 -20.728 1.00 90.69 84 GLU A N 1
ATOM 669 C CA . GLU A 1 84 ? 11.198 -0.317 -21.549 1.00 90.69 84 GLU A CA 1
ATOM 670 C C . GLU A 1 84 ? 12.710 -0.168 -21.322 1.00 90.69 84 GLU A C 1
ATOM 672 O O . GLU A 1 84 ? 13.465 0.018 -22.280 1.00 90.69 84 GLU A O 1
ATOM 677 N N . MET A 1 85 ? 13.183 -0.316 -20.082 1.00 89.69 85 MET A N 1
ATOM 678 C CA . MET A 1 85 ? 14.612 -0.300 -19.761 1.00 89.69 85 MET A CA 1
ATOM 679 C C . MET A 1 85 ? 15.373 -1.412 -20.481 1.00 89.69 85 MET A C 1
ATOM 681 O O . MET A 1 85 ? 16.436 -1.147 -21.037 1.00 89.69 85 MET A O 1
ATOM 685 N N . GLU A 1 86 ? 14.826 -2.628 -20.528 1.00 87.81 86 GLU A N 1
ATOM 686 C CA . GLU A 1 86 ? 15.419 -3.756 -21.254 1.00 87.81 86 GLU A CA 1
ATOM 687 C C . GLU A 1 86 ? 15.534 -3.483 -22.760 1.00 87.81 86 GLU A C 1
ATOM 689 O O . GLU A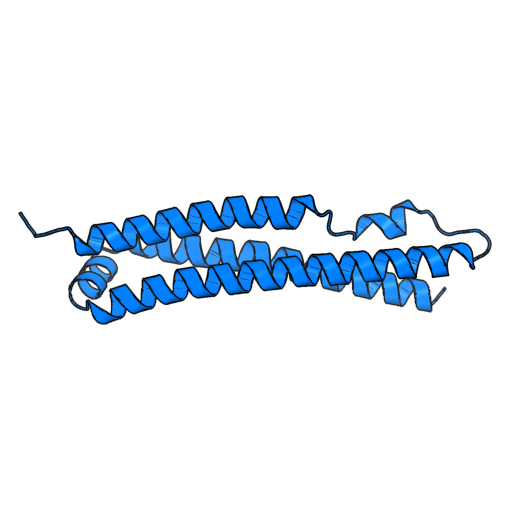 1 86 ? 16.538 -3.834 -23.385 1.00 87.81 86 GLU A O 1
ATOM 694 N N . LYS A 1 87 ? 14.530 -2.828 -23.363 1.00 88.44 87 LYS A N 1
ATOM 695 C CA . LYS A 1 87 ? 14.579 -2.429 -24.780 1.00 88.44 87 LYS A CA 1
ATOM 696 C C . LYS A 1 87 ? 15.690 -1.413 -25.031 1.00 88.44 87 LYS A C 1
ATOM 698 O O . LYS A 1 87 ? 16.443 -1.571 -25.986 1.00 88.44 87 LYS A O 1
ATOM 703 N N . VAL A 1 88 ? 15.808 -0.394 -24.176 1.00 87.50 88 VAL A N 1
ATOM 704 C CA . VAL A 1 88 ? 16.848 0.642 -24.297 1.00 87.50 88 VAL A C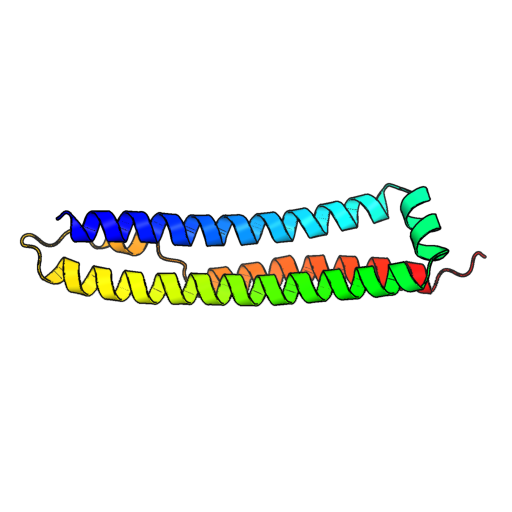A 1
ATOM 705 C C . VAL A 1 88 ? 18.240 0.066 -24.038 1.00 87.50 88 VAL A C 1
ATOM 707 O O . VAL A 1 88 ? 19.180 0.407 -24.751 1.00 87.50 88 VAL A O 1
ATOM 710 N N . ALA A 1 89 ? 18.383 -0.825 -23.058 1.00 86.06 89 ALA A N 1
ATOM 711 C CA . ALA A 1 89 ? 19.649 -1.461 -22.708 1.00 86.06 89 ALA A CA 1
ATOM 712 C C . ALA A 1 89 ? 20.247 -2.267 -23.869 1.00 86.06 89 ALA A C 1
ATOM 714 O O . ALA A 1 89 ? 21.446 -2.168 -24.116 1.00 86.06 89 ALA A O 1
ATOM 715 N N . LYS A 1 90 ? 19.411 -2.983 -24.634 1.00 86.00 90 LYS A N 1
ATOM 716 C CA . LYS A 1 90 ? 19.831 -3.740 -25.830 1.00 86.00 90 LYS A CA 1
ATOM 717 C C . LYS A 1 90 ? 20.398 -2.869 -26.957 1.00 86.00 90 LYS A C 1
ATOM 719 O O . LYS A 1 90 ? 21.046 -3.400 -27.851 1.00 86.00 90 LYS A O 1
ATOM 724 N N . LEU A 1 91 ? 20.142 -1.559 -26.939 1.00 86.50 91 LEU A N 1
ATOM 725 C CA . LEU A 1 91 ? 20.650 -0.606 -27.932 1.00 86.50 91 LEU A CA 1
ATOM 726 C C . LEU A 1 91 ? 22.002 0.014 -27.535 1.00 86.50 91 LEU A C 1
ATOM 728 O O . LEU A 1 91 ? 22.556 0.799 -28.303 1.00 86.50 91 LEU A O 1
ATOM 732 N N . ILE A 1 92 ? 22.515 -0.282 -26.337 1.00 84.44 92 ILE A N 1
ATOM 733 C CA . ILE A 1 92 ? 23.784 0.247 -25.826 1.00 84.44 92 ILE A CA 1
ATOM 734 C C . ILE A 1 92 ? 24.882 -0.797 -26.065 1.00 84.44 92 ILE A C 1
ATOM 736 O O . ILE A 1 92 ? 24.705 -1.959 -25.712 1.00 84.44 92 ILE A O 1
ATOM 740 N N . ASP A 1 93 ? 26.015 -0.374 -26.632 1.00 80.62 93 ASP A N 1
ATOM 741 C CA . ASP A 1 93 ? 27.206 -1.209 -26.831 1.00 80.62 93 ASP A CA 1
ATOM 742 C C . ASP A 1 93 ? 28.397 -0.644 -26.025 1.00 80.62 93 ASP A C 1
ATOM 744 O O . ASP A 1 93 ? 28.774 0.515 -26.242 1.00 80.62 93 ASP A O 1
ATOM 748 N N . PRO A 1 94 ? 28.977 -1.402 -25.073 1.00 77.69 94 PRO A N 1
ATOM 749 C CA . PRO A 1 94 ? 28.542 -2.725 -24.617 1.00 77.69 94 PRO A CA 1
ATOM 750 C C . PRO A 1 94 ? 27.236 -2.664 -23.803 1.00 77.69 94 PRO A C 1
ATOM 752 O O . PRO A 1 94 ? 26.961 -1.645 -23.157 1.00 77.69 94 PRO A O 1
ATOM 755 N N . PRO A 1 95 ? 26.444 -3.752 -23.781 1.00 76.44 95 PRO A N 1
ATOM 756 C CA . PRO A 1 95 ? 25.203 -3.788 -23.023 1.00 76.44 95 PRO A CA 1
ATOM 757 C C . PRO A 1 95 ? 25.476 -3.613 -21.520 1.00 76.44 95 PRO A C 1
ATOM 759 O O . PRO A 1 95 ? 26.449 -4.164 -20.989 1.00 76.44 95 PRO A O 1
ATOM 762 N N . PRO A 1 96 ? 24.638 -2.837 -20.809 1.00 75.56 96 PRO A N 1
ATOM 763 C CA . PRO A 1 96 ? 24.749 -2.686 -19.367 1.00 75.56 96 PRO A CA 1
ATOM 764 C C . PRO A 1 96 ? 24.424 -4.009 -18.661 1.00 75.56 96 PRO A C 1
ATOM 766 O O . PRO A 1 96 ? 23.723 -4.861 -19.192 1.00 75.56 96 PRO A O 1
ATOM 769 N N . ASN A 1 97 ? 24.919 -4.169 -17.434 1.00 76.56 97 ASN A N 1
ATOM 770 C CA . ASN A 1 97 ? 24.658 -5.358 -16.624 1.00 76.56 97 ASN A CA 1
ATOM 771 C C . ASN A 1 97 ? 23.154 -5.493 -16.304 1.00 76.56 97 ASN A C 1
ATOM 773 O O . ASN A 1 97 ? 22.595 -4.619 -15.640 1.00 76.56 97 ASN A O 1
ATOM 777 N N . ASP A 1 98 ? 22.532 -6.605 -16.702 1.00 72.88 98 ASP A N 1
ATOM 778 C CA . ASP A 1 98 ? 21.107 -6.913 -16.482 1.00 72.88 98 ASP A CA 1
ATOM 779 C C . ASP A 1 98 ? 20.688 -6.856 -14.999 1.00 72.88 98 ASP A C 1
ATOM 781 O O . ASP A 1 98 ? 19.539 -6.549 -14.663 1.00 72.88 98 ASP A O 1
ATOM 785 N N . ILE A 1 99 ? 21.636 -7.068 -14.078 1.00 71.62 99 ILE A N 1
ATOM 786 C CA . ILE A 1 99 ? 21.406 -6.962 -12.629 1.00 71.62 99 ILE A CA 1
ATOM 787 C C . ILE A 1 99 ? 21.009 -5.530 -12.230 1.00 71.62 99 ILE A C 1
ATOM 789 O O . ILE A 1 99 ? 20.185 -5.345 -11.339 1.00 71.62 99 ILE A O 1
ATOM 793 N N . LEU A 1 100 ? 21.554 -4.500 -12.889 1.00 71.44 100 LEU A N 1
ATOM 794 C CA . LEU A 1 100 ? 21.211 -3.101 -12.587 1.00 71.44 100 LEU A CA 1
ATOM 795 C C . LEU A 1 100 ? 19.768 -2.756 -12.964 1.00 71.44 100 LEU A C 1
ATOM 797 O O . LEU A 1 100 ? 19.171 -1.884 -12.334 1.00 71.44 100 LEU A O 1
ATOM 801 N N . ILE A 1 101 ? 19.226 -3.424 -13.983 1.00 71.19 101 ILE A N 1
ATOM 802 C CA . ILE A 1 101 ? 17.860 -3.207 -14.464 1.00 71.19 101 ILE A CA 1
ATOM 803 C C . ILE A 1 101 ? 16.878 -3.862 -13.490 1.00 71.19 101 ILE A C 1
ATOM 805 O O . ILE A 1 101 ? 15.957 -3.212 -13.010 1.00 71.19 101 ILE A O 1
ATOM 809 N N . THR A 1 102 ? 17.138 -5.112 -13.116 1.00 77.06 102 THR A N 1
ATOM 810 C CA . THR A 1 102 ? 16.233 -5.938 -12.298 1.00 77.06 102 THR A CA 1
ATOM 811 C C . THR A 1 102 ? 16.241 -5.613 -10.799 1.00 77.06 102 THR A C 1
ATOM 813 O O . THR A 1 102 ? 15.274 -5.914 -10.104 1.00 77.06 102 THR A O 1
ATOM 816 N N . LEU A 1 103 ? 17.276 -4.942 -10.276 1.00 83.31 103 LEU A N 1
ATOM 817 C CA . LEU A 1 103 ? 17.403 -4.634 -8.839 1.00 83.31 103 LEU A CA 1
ATOM 818 C C . LEU A 1 103 ? 16.232 -3.812 -8.261 1.00 83.31 103 LEU A C 1
ATOM 820 O O . LEU A 1 103 ? 15.923 -3.919 -7.072 1.00 83.31 103 LEU A O 1
ATOM 824 N N . TYR A 1 104 ? 15.608 -2.969 -9.085 1.00 82.50 104 TYR A N 1
ATOM 825 C CA . TYR A 1 104 ? 14.539 -2.052 -8.670 1.00 82.50 104 TYR A CA 1
ATOM 826 C C . TYR A 1 104 ? 13.145 -2.501 -9.120 1.00 82.50 104 TYR A C 1
ATOM 828 O O . TYR A 1 104 ? 12.171 -1.768 -8.944 1.00 82.50 104 TYR A O 1
ATOM 836 N N . GLU A 1 105 ? 13.036 -3.706 -9.677 1.00 88.06 105 GLU A N 1
ATOM 837 C CA . GLU A 1 105 ? 11.747 -4.306 -9.984 1.00 88.06 105 GLU A CA 1
ATOM 838 C C . GLU A 1 105 ? 10.935 -4.508 -8.695 1.00 88.06 105 GLU A C 1
ATOM 840 O O . GLU A 1 105 ? 11.474 -4.802 -7.624 1.00 88.06 105 GLU A O 1
ATOM 845 N N . ILE A 1 106 ? 9.617 -4.342 -8.796 1.00 93.44 106 ILE A N 1
ATOM 846 C CA . ILE A 1 106 ? 8.668 -4.815 -7.791 1.00 93.44 106 ILE A CA 1
ATOM 847 C C . ILE A 1 106 ? 8.145 -6.168 -8.281 1.00 93.44 106 ILE A C 1
ATOM 849 O O . ILE A 1 106 ? 7.293 -6.196 -9.170 1.00 93.44 106 ILE A O 1
ATOM 853 N N . PRO A 1 107 ? 8.589 -7.299 -7.709 1.00 93.12 107 PRO A N 1
ATOM 854 C CA . PRO A 1 107 ? 8.087 -8.603 -8.112 1.00 93.12 107 PRO A CA 1
ATOM 855 C C . PRO A 1 107 ? 6.595 -8.745 -7.802 1.00 93.12 107 PRO A C 1
ATOM 857 O O . PRO A 1 107 ? 6.113 -8.257 -6.780 1.00 93.12 107 PRO A O 1
ATOM 860 N N . TRP A 1 108 ? 5.857 -9.492 -8.623 1.00 92.88 108 TRP A N 1
ATOM 861 C CA . TRP A 1 108 ? 4.400 -9.655 -8.471 1.00 92.88 108 TRP A CA 1
ATOM 862 C C . TRP A 1 108 ? 3.969 -10.196 -7.093 1.00 92.88 108 TRP A C 1
ATOM 864 O O . TRP A 1 108 ? 2.885 -9.875 -6.604 1.00 92.88 108 TRP A O 1
ATOM 874 N N . TYR A 1 109 ? 4.814 -10.996 -6.434 1.00 94.81 109 TYR A N 1
ATOM 875 C CA . TYR A 1 109 ? 4.513 -11.582 -5.126 1.00 94.81 109 TYR A CA 1
ATOM 876 C C . TYR A 1 109 ? 4.649 -10.579 -3.966 1.00 94.81 109 TYR A C 1
ATOM 878 O O . TYR A 1 109 ? 4.125 -10.830 -2.877 1.00 94.81 109 TYR A O 1
ATOM 886 N N . TRP A 1 110 ? 5.303 -9.429 -4.174 1.00 96.25 110 TRP A N 1
ATOM 887 C CA . TRP A 1 110 ? 5.446 -8.376 -3.162 1.00 96.25 110 TRP A CA 1
ATOM 888 C C . TRP A 1 110 ? 4.095 -7.711 -2.830 1.00 96.25 110 TRP A C 1
ATOM 890 O O . TRP A 1 110 ? 3.696 -7.769 -1.659 1.00 96.25 110 TRP A O 1
ATOM 900 N N . PRO A 1 111 ? 3.334 -7.167 -3.809 1.00 97.12 111 PRO A N 1
ATOM 901 C CA . PRO A 1 111 ? 1.975 -6.676 -3.588 1.00 97.12 111 PRO A CA 1
ATOM 902 C C . PRO A 1 111 ? 1.070 -7.699 -2.901 1.00 97.12 111 PRO A C 1
ATOM 904 O O . PRO A 1 111 ? 0.384 -7.365 -1.938 1.00 97.12 111 PRO A O 1
ATOM 907 N N . VAL A 1 112 ? 1.107 -8.958 -3.350 1.00 97.31 112 VAL A N 1
ATOM 908 C CA . VAL A 1 112 ? 0.293 -10.046 -2.786 1.00 97.31 112 VAL A CA 1
ATOM 909 C C . VAL A 1 112 ? 0.626 -10.274 -1.311 1.00 97.31 112 VAL A C 1
ATOM 911 O O . VAL A 1 112 ? -0.273 -10.309 -0.472 1.00 97.31 112 VAL A O 1
ATOM 914 N N . SER A 1 113 ? 1.913 -10.359 -0.972 1.00 97.25 113 SER A N 1
ATOM 915 C CA . SER A 1 113 ? 2.363 -10.518 0.417 1.00 97.25 113 SER A CA 1
ATOM 916 C C . SER A 1 113 ? 1.909 -9.346 1.290 1.00 97.25 113 SER A C 1
ATOM 918 O O . SER A 1 113 ? 1.400 -9.543 2.394 1.00 97.25 113 SER A O 1
ATOM 920 N N . SER A 1 114 ? 2.022 -8.118 0.775 1.00 97.38 114 SER A N 1
ATOM 921 C CA . SER A 1 114 ? 1.570 -6.918 1.482 1.00 97.38 114 SER A CA 1
ATOM 922 C C . SER A 1 114 ? 0.056 -6.898 1.702 1.00 97.38 114 SER A C 1
ATOM 924 O O . SER A 1 114 ? -0.391 -6.540 2.794 1.00 97.38 114 SER A O 1
ATOM 926 N N . LEU A 1 115 ? -0.739 -7.315 0.711 1.00 98.00 115 LEU A N 1
ATOM 927 C CA . LEU A 1 115 ? -2.192 -7.446 0.832 1.00 98.00 115 LEU A CA 1
ATOM 928 C C . LEU A 1 115 ? -2.591 -8.470 1.892 1.00 98.00 115 LEU A C 1
ATOM 930 O O . LEU A 1 115 ? -3.501 -8.205 2.673 1.00 98.00 115 LEU A O 1
ATOM 934 N N . ILE A 1 116 ? -1.898 -9.609 1.954 1.00 98.12 116 ILE A N 1
ATOM 935 C CA . ILE A 1 116 ? -2.154 -10.648 2.958 1.00 98.12 116 ILE A CA 1
ATOM 936 C C . ILE A 1 116 ? -1.862 -10.112 4.365 1.00 98.12 116 ILE A C 1
ATOM 938 O O . ILE A 1 116 ? -2.724 -10.187 5.241 1.00 98.12 116 ILE A O 1
ATOM 942 N N . ILE A 1 117 ? -0.680 -9.526 4.580 1.00 97.38 117 ILE A N 1
ATOM 943 C CA . ILE A 1 117 ? -0.264 -9.018 5.897 1.00 97.38 117 ILE A CA 1
ATOM 944 C C . ILE A 1 117 ? -1.182 -7.877 6.352 1.00 97.38 117 ILE A C 1
ATOM 946 O O . ILE A 1 117 ? -1.759 -7.933 7.440 1.00 97.38 117 ILE A O 1
ATOM 950 N N . ASN A 1 118 ? -1.372 -6.855 5.514 1.00 97.25 118 ASN A N 1
ATOM 951 C CA . ASN A 1 118 ? -2.216 -5.712 5.861 1.00 97.25 118 ASN A CA 1
ATOM 952 C C . ASN A 1 118 ? -3.694 -6.097 5.966 1.00 97.25 118 ASN A C 1
ATOM 954 O O . ASN A 1 118 ? -4.398 -5.575 6.827 1.00 97.25 118 ASN A O 1
ATOM 958 N N . GLY A 1 119 ? -4.162 -7.042 5.149 1.00 97.50 119 GLY A N 1
ATOM 959 C CA . GLY A 1 119 ? -5.527 -7.562 5.209 1.00 97.50 119 GLY A CA 1
ATOM 960 C C . GLY A 1 119 ? -5.794 -8.318 6.507 1.00 97.50 119 GLY A C 1
ATOM 961 O O . GLY A 1 119 ? -6.856 -8.154 7.115 1.00 97.50 119 GLY A O 1
ATOM 962 N N . PHE A 1 120 ? -4.812 -9.082 6.993 1.00 97.44 120 PHE A N 1
ATOM 963 C CA . PHE A 1 120 ? -4.890 -9.732 8.297 1.00 97.44 120 PHE A CA 1
ATOM 964 C C . PHE A 1 120 ? -5.002 -8.702 9.431 1.00 97.44 120 PHE A C 1
ATOM 966 O O . PHE A 1 120 ? -5.921 -8.789 10.248 1.00 97.44 120 PHE A O 1
ATOM 973 N N . ILE A 1 121 ? -4.141 -7.680 9.443 1.00 96.56 121 ILE A N 1
ATOM 974 C CA . ILE A 1 121 ? -4.166 -6.620 10.467 1.00 96.56 121 ILE A CA 1
ATOM 975 C C . ILE A 1 121 ? -5.485 -5.829 10.408 1.00 96.56 121 ILE A C 1
ATOM 977 O O . ILE A 1 121 ? -6.128 -5.622 11.440 1.00 96.56 121 ILE A O 1
ATOM 981 N N . ALA A 1 122 ? -5.943 -5.448 9.213 1.00 97.00 122 ALA A N 1
ATOM 982 C CA . ALA A 1 122 ? -7.226 -4.774 9.019 1.00 97.00 122 ALA A CA 1
ATOM 983 C C . ALA A 1 122 ? -8.394 -5.627 9.539 1.00 97.00 122 ALA A C 1
ATOM 985 O O . ALA A 1 122 ? -9.286 -5.122 10.223 1.00 97.00 122 ALA A O 1
ATOM 986 N N . THR A 1 123 ? -8.365 -6.938 9.289 1.00 96.44 123 THR A N 1
ATOM 987 C CA . THR A 1 123 ? -9.376 -7.877 9.794 1.00 96.44 123 THR A CA 1
ATOM 988 C C . THR A 1 123 ? -9.376 -7.940 11.321 1.00 96.44 123 THR A C 1
ATOM 990 O O . THR A 1 123 ? -10.447 -7.922 11.933 1.00 96.44 123 THR A O 1
ATOM 993 N N . LEU A 1 124 ? -8.203 -7.978 11.962 1.00 95.00 124 LEU A N 1
ATOM 994 C CA . LEU A 1 124 ? -8.096 -7.932 13.425 1.00 95.00 124 LEU A CA 1
ATOM 995 C C . LEU A 1 124 ? -8.678 -6.633 13.995 1.00 95.00 124 LEU A C 1
ATOM 997 O O . LEU A 1 124 ? -9.439 -6.670 14.967 1.00 95.00 124 LEU A O 1
ATOM 1001 N N . LEU A 1 125 ? -8.382 -5.497 13.362 1.00 95.50 125 LEU A N 1
ATOM 1002 C CA . LEU A 1 125 ? -8.920 -4.196 13.747 1.00 95.50 125 LEU A CA 1
ATOM 1003 C C . LEU A 1 125 ? -10.447 -4.142 13.603 1.00 95.50 125 LEU A C 1
ATOM 1005 O O . LEU A 1 125 ? -11.147 -3.749 14.539 1.00 95.50 125 LEU A O 1
ATOM 1009 N N . LEU A 1 126 ? -10.987 -4.614 12.477 1.00 95.44 126 LEU A N 1
ATOM 1010 C CA . LEU A 1 126 ? -12.431 -4.700 12.254 1.00 95.44 126 LEU A CA 1
ATOM 1011 C C . LEU A 1 126 ? -13.117 -5.602 13.284 1.00 95.44 126 LEU A C 1
ATOM 1013 O O . LEU A 1 126 ? -14.154 -5.217 13.829 1.00 95.44 126 LEU A O 1
ATOM 1017 N N . LYS A 1 127 ? -12.531 -6.763 13.603 1.00 93.62 127 LYS A N 1
ATOM 1018 C CA . LYS A 1 127 ? -13.032 -7.653 14.662 1.00 93.62 127 LYS A CA 1
ATOM 1019 C C . LYS A 1 127 ? -13.037 -6.953 16.019 1.00 93.62 127 LYS A C 1
ATOM 1021 O O . LYS A 1 127 ? -14.042 -7.005 16.726 1.00 93.62 127 LYS A O 1
ATOM 1026 N N . LYS A 1 128 ? -11.969 -6.231 16.376 1.00 92.12 128 LYS A N 1
ATOM 1027 C CA . LYS A 1 128 ? -11.913 -5.474 17.637 1.00 92.12 128 LYS A CA 1
ATOM 1028 C C . LYS A 1 128 ? -13.007 -4.406 17.708 1.00 92.12 128 LYS A C 1
ATOM 1030 O O . LYS A 1 128 ? -13.702 -4.314 18.717 1.00 92.12 128 LYS A O 1
ATOM 1035 N N . LEU A 1 129 ? -13.217 -3.658 16.625 1.00 92.00 129 LEU A N 1
ATOM 1036 C CA . LEU A 1 129 ? -14.311 -2.689 16.508 1.00 92.00 129 LEU A CA 1
ATOM 1037 C C . LEU A 1 129 ? -15.691 -3.369 16.603 1.00 92.00 129 LEU A C 1
ATOM 1039 O O . LEU A 1 129 ? -16.619 -2.833 17.205 1.00 92.00 129 LEU A O 1
ATOM 1043 N N . GLN A 1 130 ? -15.865 -4.565 16.036 1.00 89.88 130 GLN A N 1
ATOM 1044 C CA . GLN A 1 130 ? -17.112 -5.327 16.167 1.00 89.88 130 GLN A CA 1
ATOM 1045 C C . GLN A 1 130 ? -17.391 -5.760 17.609 1.00 89.88 130 GLN A C 1
ATOM 1047 O O . GLN A 1 130 ? -18.533 -5.634 18.048 1.00 89.88 130 GLN A O 1
ATOM 1052 N N . LEU A 1 131 ? -16.377 -6.185 18.366 1.00 89.31 131 LEU A N 1
ATOM 1053 C CA . LEU A 1 131 ? -16.537 -6.554 19.778 1.00 89.31 131 LEU A CA 1
ATOM 1054 C C . LEU A 1 131 ? -17.046 -5.380 20.631 1.00 89.31 131 LEU A C 1
ATOM 1056 O O . LEU A 1 131 ? -17.884 -5.576 21.510 1.00 89.31 131 LEU A O 1
ATOM 1060 N N . LEU A 1 132 ? -16.646 -4.144 20.313 1.00 85.75 132 LEU A N 1
ATOM 1061 C CA . LEU A 1 132 ? -17.177 -2.936 20.966 1.00 85.75 132 LEU A CA 1
ATOM 1062 C C . LEU A 1 132 ? -18.673 -2.699 20.684 1.00 85.75 132 LEU A C 1
ATOM 1064 O O . LEU A 1 132 ? -19.349 -1.995 21.436 1.00 85.75 132 LEU A O 1
ATOM 1068 N N . LYS A 1 133 ? -19.231 -3.304 19.626 1.00 77.81 133 LYS A N 1
ATOM 1069 C CA . LYS A 1 133 ? -20.677 -3.269 19.362 1.00 77.81 133 LYS A CA 1
ATOM 1070 C C . LYS A 1 133 ? -21.458 -4.144 20.351 1.00 77.81 133 LYS A C 1
ATOM 1072 O O . LYS A 1 133 ? -22.549 -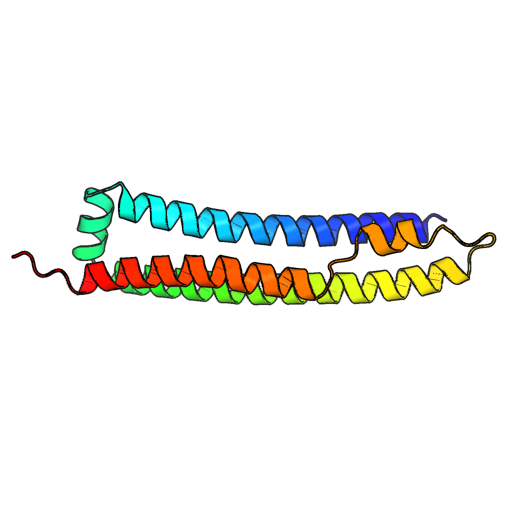3.743 20.752 1.00 77.81 133 LYS A O 1
ATOM 1077 N N . GLY A 1 134 ? -20.900 -5.304 20.714 1.00 65.75 134 GLY A N 1
ATOM 1078 C CA . GLY A 1 134 ? -21.584 -6.396 21.422 1.00 65.75 134 GLY A CA 1
ATOM 1079 C C . GLY A 1 134 ? -21.417 -6.443 22.945 1.00 65.75 134 GLY A C 1
ATOM 1080 O O . GLY A 1 134 ? -22.174 -7.152 23.598 1.00 65.75 134 GLY A O 1
ATOM 1081 N N . LEU A 1 135 ? -20.487 -5.683 23.529 1.00 57.12 135 LEU A N 1
ATOM 1082 C CA . LEU A 1 135 ? -20.352 -5.561 24.986 1.00 57.12 135 LEU A CA 1
ATOM 1083 C C . LEU A 1 135 ? -21.522 -4.749 25.575 1.00 57.12 135 LEU A C 1
ATOM 1085 O O . LEU A 1 135 ? -21.421 -3.532 25.751 1.00 57.12 135 LEU A O 1
ATOM 1089 N N . LYS A 1 136 ? -22.640 -5.417 25.887 1.00 44.12 136 LYS A N 1
ATOM 1090 C CA . LYS A 1 136 ? -23.512 -4.968 26.982 1.00 44.12 136 LYS A CA 1
ATOM 1091 C C . LYS A 1 136 ? -22.688 -5.089 28.263 1.00 44.12 136 LYS A C 1
ATOM 1093 O O . LYS A 1 136 ? -22.054 -6.117 28.473 1.00 44.12 136 LYS A O 1
ATOM 1098 N N . GLU A 1 137 ? -22.623 -4.015 29.038 1.00 44.75 137 GLU A N 1
ATOM 1099 C CA . GLU A 1 137 ? -22.070 -4.074 30.392 1.00 44.75 137 GLU A CA 1
ATOM 1100 C C . GLU A 1 137 ? -22.898 -5.097 31.177 1.00 44.75 137 GLU A C 1
ATOM 1102 O O . GLU A 1 137 ? -24.106 -4.923 31.325 1.00 44.75 137 GLU A O 1
ATOM 1107 N N . THR A 1 138 ? -22.266 -6.218 31.528 1.00 36.81 138 THR A N 1
ATOM 1108 C CA . THR A 1 138 ? -22.669 -7.056 32.663 1.00 36.81 138 THR A CA 1
ATOM 1109 C C . THR A 1 138 ? -22.322 -6.338 33.947 1.00 36.81 138 THR A C 1
ATOM 1111 O O . THR A 1 138 ? -21.179 -5.822 33.993 1.00 36.81 138 THR A O 1
#

Sequence (138 aa):
METLKIMIEASKHIQSVYINNVWTTMGAFLVAFGWLLTSAEARKYIKEHRSLLSYSKTIVVSLFIIHAVVLGKSWCDSYLLITEMEKVAKLIDPPPNDILITLYEIPWYWPVSSLIINGFIATLLLKKLQLLKGLKET

pLDDT: mean 90.17, std 10.26, range [36.81, 98.12]

Foldseek 3Di:
DVVLVVLLVVLQVLLVQLVCLLVVLQVVLVVLVVCLVPDPVVLVVCLVPVVNLVVVLVVLVVSLVVSLVSNVVSLVSLVVSLVVSVVVQVVDVVRDDNCSSCVSHDDPVNSVVSSVSSVVSSVVSNVSSVVSNPDDDD

Radius of gyration: 21.19 Å; chains: 1; bounding box: 52×21×61 Å

Secondary structure (DSSP, 8-state):
-HHHHHHHHHHHHHHHHHHHHHHHHHHHHHHHHHHHHH-HHHHHHHHH-HHHHHHHHHHHHHHHHHHHHHHHHHHHHHHHHHHHHHHHHTTSSSPPPHHHHHTT---THHHHHHHHHHHHHHHHHHHHHHHHHH----